Protein AF-A0A2R4NC75-F1 (afdb_monomer_lite)

Organism: Clostridioides difficile (NCBI:txid1496)

Radius of gyration: 17.37 Å; chains: 1; bounding box: 40×18×45 Å

Foldseek 3Di:
DVVVVLVVVVVVLVVLVVVLVVVLVVLLVVLVCLLVPVPPCSNVSSVVSNVVSVVSSVVSVVVSVVVVVVSVVPPD

Sequence (76 aa):
MEGNVVNLVNDLIKSGQLILAAVAAFCYLVGAYHQISGGKEGFPVAKSWYKNTTFGLVIGMSVMQLVSFLQSKINF

Secondary structure (DSSP, 8-state):
-HHHHHHHHHHHHHHHHHHHHHHHHHHHHHHHHHHHHSHHHHHHHHHHHHHHHHHHHHHHHHHHHHHHHHHHHH--

pLDDT: mean 82.02, std 10.33, range [48.88, 92.75]

Structure (mmCIF, N/CA/C/O backbone):
data_AF-A0A2R4NC75-F1
#
_entry.id   AF-A0A2R4NC75-F1
#
loop_
_atom_site.group_PDB
_atom_site.id
_atom_site.type_sy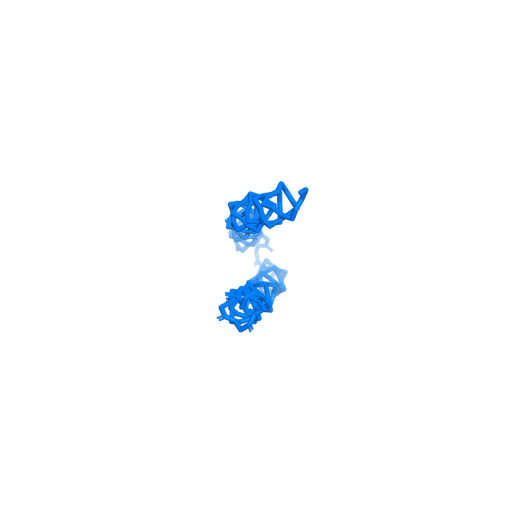mbol
_atom_site.label_atom_id
_atom_site.label_alt_id
_atom_site.label_comp_id
_atom_site.label_asym_id
_atom_site.label_entity_id
_atom_site.label_seq_id
_atom_site.pdbx_PDB_ins_code
_atom_site.Cartn_x
_atom_site.Cartn_y
_atom_site.Cartn_z
_atom_site.occupancy
_atom_site.B_iso_or_equiv
_atom_site.auth_seq_id
_atom_site.auth_comp_id
_atom_site.auth_asym_id
_atom_site.auth_atom_id
_atom_site.pdbx_PDB_model_num
ATOM 1 N N . MET A 1 1 ? -21.607 9.937 26.636 1.00 48.88 1 MET A N 1
ATOM 2 C CA . MET A 1 1 ? -20.504 10.518 25.829 1.00 48.88 1 MET A CA 1
ATOM 3 C C . MET A 1 1 ? -19.656 9.448 25.124 1.00 48.88 1 MET A C 1
ATOM 5 O O . MET A 1 1 ? -18.871 9.806 24.257 1.00 48.88 1 MET A O 1
ATOM 9 N N . GLU A 1 2 ? -19.849 8.152 25.406 1.00 52.22 2 GLU A N 1
ATOM 10 C CA . GLU A 1 2 ? -19.037 7.050 24.850 1.00 52.22 2 GLU A CA 1
ATOM 11 C C . GLU A 1 2 ? -19.287 6.763 23.360 1.00 52.22 2 GLU A C 1
ATOM 13 O O . GLU A 1 2 ? -18.342 6.499 22.619 1.00 52.22 2 GLU A O 1
ATOM 18 N N . GLY A 1 3 ? -20.521 6.931 22.871 1.00 60.22 3 GLY A N 1
ATOM 19 C CA . GLY A 1 3 ? -20.846 6.698 21.456 1.00 60.22 3 GLY A CA 1
ATOM 20 C C . GLY A 1 3 ? -20.129 7.630 20.467 1.00 60.22 3 GLY A C 1
ATOM 21 O O . GLY A 1 3 ? -19.945 7.269 19.310 1.00 60.22 3 GLY A O 1
ATOM 22 N N . ASN A 1 4 ? -19.671 8.809 20.903 1.00 69.81 4 ASN A N 1
ATOM 23 C CA . ASN A 1 4 ? -19.033 9.779 20.008 1.00 69.81 4 ASN A CA 1
ATOM 24 C C . ASN A 1 4 ? -17.569 9.418 19.693 1.00 69.81 4 ASN A C 1
ATOM 26 O O . ASN A 1 4 ? -17.109 9.604 18.571 1.00 69.81 4 ASN A O 1
ATOM 30 N N . VAL A 1 5 ? -16.839 8.855 20.663 1.00 69.88 5 VAL A N 1
ATOM 31 C CA . VAL A 1 5 ? -15.427 8.469 20.487 1.00 69.88 5 VAL A CA 1
ATOM 32 C C . VAL A 1 5 ? -15.311 7.204 19.639 1.00 69.88 5 VAL A C 1
ATOM 34 O O . VAL A 1 5 ? -14.477 7.145 18.741 1.00 69.88 5 VAL A O 1
ATOM 37 N N . VAL A 1 6 ? -16.186 6.220 19.864 1.00 72.94 6 VAL A N 1
ATOM 38 C CA . VAL A 1 6 ? -16.229 4.989 19.056 1.00 72.94 6 VAL A CA 1
ATOM 39 C C . VAL A 1 6 ? -16.551 5.307 17.593 1.00 72.94 6 VAL A C 1
ATOM 41 O O . VAL A 1 6 ? -15.894 4.783 16.694 1.00 72.94 6 VAL A O 1
ATOM 44 N N . ASN A 1 7 ? -17.495 6.221 17.344 1.00 77.19 7 ASN A N 1
ATOM 45 C CA . ASN A 1 7 ? -17.818 6.675 15.990 1.00 77.19 7 ASN A CA 1
ATOM 46 C C . ASN A 1 7 ? -16.652 7.434 15.335 1.00 77.19 7 ASN A C 1
ATOM 48 O O . ASN A 1 7 ? -16.311 7.135 14.194 1.00 77.19 7 ASN A O 1
ATOM 52 N N . LEU A 1 8 ? -15.971 8.325 16.066 1.00 77.12 8 LEU A N 1
ATOM 53 C CA . LEU A 1 8 ? -14.781 9.023 15.562 1.00 77.12 8 LEU A CA 1
ATOM 54 C C . LEU A 1 8 ? -13.644 8.063 15.192 1.00 77.12 8 LEU A C 1
ATOM 56 O O . LEU A 1 8 ? -13.020 8.220 14.145 1.00 77.12 8 LEU A O 1
ATOM 60 N N . VAL A 1 9 ? -13.378 7.052 16.022 1.00 74.69 9 VAL A N 1
ATOM 61 C CA . VAL A 1 9 ? -12.345 6.043 15.743 1.00 74.69 9 VAL A CA 1
ATOM 62 C C . VAL A 1 9 ? -12.733 5.192 14.531 1.00 74.69 9 VAL A C 1
ATOM 64 O O . VAL A 1 9 ? -11.888 4.925 13.680 1.00 74.69 9 VAL A O 1
ATOM 67 N N . ASN A 1 10 ? -14.006 4.815 14.397 1.00 74.69 10 ASN A N 1
ATOM 68 C CA . ASN A 1 10 ? -14.499 4.086 13.226 1.00 74.69 10 ASN A CA 1
ATOM 69 C C . ASN A 1 10 ? -14.336 4.877 11.925 1.00 74.69 10 ASN A C 1
ATOM 71 O O . ASN A 1 10 ? -13.890 4.319 10.919 1.00 74.69 10 ASN A O 1
ATOM 75 N N . ASP A 1 11 ? -14.648 6.169 11.940 1.00 79.19 11 ASP A N 1
ATOM 76 C CA . ASP A 1 11 ? -14.479 7.030 10.770 1.00 79.19 11 ASP A CA 1
ATOM 77 C C . ASP A 1 11 ? -12.995 7.276 10.451 1.00 79.19 11 ASP A C 1
ATOM 79 O O . ASP A 1 11 ? -12.604 7.297 9.278 1.00 79.19 11 ASP A O 1
ATOM 83 N N . LEU A 1 12 ? -12.133 7.356 11.471 1.00 77.31 12 LEU A N 1
ATOM 84 C CA . LEU A 1 12 ? -10.679 7.441 11.302 1.00 77.31 12 LEU A CA 1
ATOM 85 C C . LEU A 1 12 ? -10.097 6.171 10.655 1.00 77.31 12 LEU A C 1
ATOM 87 O O . LEU A 1 12 ? -9.248 6.255 9.772 1.00 77.31 12 LEU A O 1
ATOM 91 N N . ILE A 1 13 ? -10.563 4.985 11.051 1.00 78.25 13 ILE A N 1
ATOM 92 C CA . ILE A 1 13 ? -10.103 3.713 10.472 1.00 78.25 13 ILE A CA 1
ATOM 93 C C . ILE A 1 13 ? -10.554 3.599 9.015 1.00 78.25 13 ILE A C 1
ATOM 95 O O . ILE A 1 13 ? -9.749 3.259 8.148 1.00 78.25 13 ILE A O 1
ATOM 99 N N . LYS A 1 14 ? -11.821 3.920 8.723 1.00 78.31 14 LYS A N 1
ATOM 100 C CA . LYS A 1 14 ? -12.358 3.884 7.354 1.00 78.31 14 LYS A CA 1
ATOM 101 C C . LYS A 1 14 ? -11.629 4.855 6.428 1.00 78.31 14 LYS A C 1
ATOM 103 O O . LYS A 1 14 ? -11.257 4.484 5.315 1.00 78.31 14 LYS A O 1
ATOM 108 N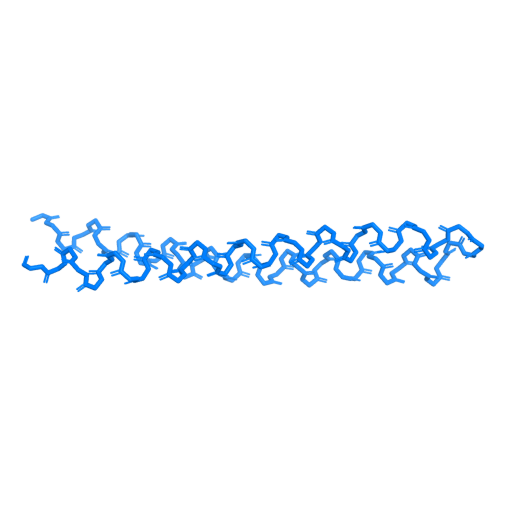 N . SER A 1 15 ? -11.393 6.083 6.886 1.00 79.38 15 SER A N 1
ATOM 109 C CA . SER A 1 15 ? -10.609 7.065 6.128 1.00 79.38 15 SER A CA 1
ATOM 110 C C . SER A 1 15 ? -9.149 6.625 5.977 1.00 79.38 15 SER A C 1
ATOM 112 O O . SER A 1 15 ? -8.597 6.711 4.880 1.00 79.38 15 SER A O 1
ATOM 114 N N . GLY A 1 16 ? -8.554 6.045 7.022 1.00 80.44 16 GLY A N 1
ATOM 115 C CA . GLY A 1 16 ? -7.222 5.443 6.985 1.00 80.44 16 GLY A CA 1
ATOM 116 C C . GLY A 1 16 ? -7.095 4.313 5.960 1.00 80.44 16 GLY A C 1
ATOM 117 O O . GLY A 1 16 ? -6.084 4.239 5.266 1.00 80.44 16 GLY A O 1
ATOM 118 N N . GLN A 1 17 ? -8.121 3.476 5.793 1.00 80.00 17 GLN A N 1
ATOM 119 C CA . GLN A 1 17 ? -8.131 2.401 4.797 1.00 80.00 17 GLN A CA 1
ATOM 120 C C . GLN A 1 17 ? -8.145 2.938 3.362 1.00 80.00 17 GLN A C 1
ATOM 122 O O . GLN A 1 17 ? -7.399 2.451 2.510 1.00 80.00 17 GLN A O 1
ATOM 127 N N . LEU A 1 18 ? -8.958 3.964 3.100 1.00 84.25 18 LEU A N 1
ATOM 128 C CA . LEU A 1 18 ? -8.993 4.645 1.805 1.00 84.25 18 LEU A CA 1
ATOM 129 C C . LEU A 1 18 ? -7.648 5.298 1.478 1.00 84.25 18 LEU A C 1
ATOM 131 O O . LEU A 1 18 ? -7.143 5.142 0.367 1.00 84.25 18 LEU A O 1
ATOM 135 N N . ILE A 1 19 ? -7.044 5.976 2.456 1.00 86.12 19 ILE A N 1
ATOM 136 C CA . ILE A 1 19 ? -5.725 6.596 2.303 1.00 86.12 19 ILE A CA 1
ATOM 137 C C . ILE A 1 19 ? -4.664 5.524 2.050 1.00 86.12 19 ILE A C 1
ATOM 139 O O . ILE A 1 19 ? -3.866 5.673 1.130 1.00 86.12 19 ILE A O 1
ATOM 143 N N . LEU A 1 20 ? -4.669 4.421 2.805 1.00 85.25 20 LEU A N 1
ATOM 144 C CA . LEU A 1 20 ? -3.706 3.334 2.629 1.00 85.25 20 LEU A CA 1
ATOM 145 C C . LEU A 1 20 ? -3.805 2.718 1.226 1.00 85.25 20 LEU A C 1
ATOM 147 O O . LEU A 1 20 ? -2.781 2.510 0.576 1.00 85.25 20 LEU A O 1
ATOM 151 N N . ALA A 1 21 ? -5.023 2.470 0.737 1.00 87.31 21 ALA A N 1
ATOM 152 C CA . ALA A 1 21 ? -5.248 1.956 -0.611 1.00 87.31 21 ALA A CA 1
ATOM 153 C C . ALA A 1 21 ? -4.764 2.943 -1.688 1.00 87.31 21 ALA A C 1
ATOM 155 O O . ALA A 1 21 ? -4.080 2.541 -2.630 1.00 87.31 21 ALA A O 1
ATOM 156 N N . ALA A 1 22 ? -5.061 4.236 -1.526 1.00 88.38 22 ALA A N 1
ATOM 157 C CA . ALA A 1 22 ? -4.631 5.281 -2.453 1.00 88.38 22 ALA A CA 1
ATOM 158 C C . ALA A 1 22 ? -3.102 5.444 -2.483 1.00 88.38 22 ALA A C 1
ATOM 160 O O . ALA A 1 22 ? -2.501 5.491 -3.557 1.00 88.38 22 ALA A O 1
ATOM 161 N N . VAL A 1 23 ? -2.456 5.469 -1.314 1.00 89.81 23 VAL A N 1
ATOM 162 C CA . VAL A 1 23 ? -0.993 5.547 -1.188 1.00 89.81 23 VAL A CA 1
ATOM 163 C C . VAL A 1 23 ? -0.341 4.314 -1.800 1.00 89.81 23 VAL A C 1
ATOM 165 O O . VAL A 1 23 ? 0.639 4.437 -2.531 1.00 89.81 23 VAL A O 1
ATOM 168 N N . ALA A 1 24 ? -0.898 3.126 -1.565 1.00 91.12 24 ALA A N 1
ATOM 169 C CA . ALA A 1 24 ? -0.363 1.914 -2.158 1.00 91.12 24 ALA A CA 1
ATOM 170 C C . ALA A 1 24 ? -0.469 1.921 -3.685 1.00 91.12 24 ALA A C 1
ATOM 172 O O . ALA A 1 24 ? 0.512 1.619 -4.364 1.00 91.12 24 ALA A O 1
ATOM 173 N N . ALA A 1 25 ? -1.618 2.325 -4.233 1.00 92.75 25 ALA A N 1
ATOM 174 C CA . ALA A 1 25 ? -1.788 2.485 -5.672 1.00 92.75 25 ALA A CA 1
ATOM 175 C C . ALA A 1 25 ? -0.753 3.461 -6.255 1.00 92.75 25 ALA A C 1
ATOM 177 O O . ALA A 1 25 ? -0.111 3.149 -7.258 1.00 92.75 25 ALA A O 1
ATOM 178 N N . PHE A 1 26 ? -0.518 4.597 -5.591 1.00 91.94 26 PHE A N 1
ATOM 179 C CA . PHE A 1 26 ? 0.498 5.561 -6.007 1.00 91.94 26 PHE A CA 1
ATOM 180 C C . PHE A 1 26 ? 1.908 4.960 -5.991 1.00 91.94 26 PHE A C 1
ATOM 182 O O . PHE A 1 26 ? 2.641 5.075 -6.970 1.00 91.94 26 PHE A O 1
ATOM 189 N N . CYS A 1 27 ? 2.288 4.254 -4.928 1.00 91.81 27 CYS A N 1
ATOM 190 C CA . CYS A 1 27 ? 3.606 3.631 -4.848 1.00 91.81 27 CYS A CA 1
ATOM 191 C C . CYS A 1 27 ? 3.803 2.511 -5.888 1.00 91.81 27 CYS A C 1
ATOM 193 O O . CYS A 1 27 ? 4.904 2.368 -6.424 1.00 91.81 27 CYS A O 1
ATOM 195 N N . TYR A 1 28 ? 2.754 1.754 -6.236 1.00 92.50 28 TYR A N 1
ATOM 196 C CA . TYR A 1 28 ? 2.808 0.809 -7.356 1.00 92.50 28 TYR A CA 1
ATOM 197 C C . TYR A 1 28 ? 2.978 1.524 -8.701 1.00 92.50 28 TYR A C 1
ATOM 199 O O . TYR A 1 28 ? 3.766 1.069 -9.530 1.00 92.50 28 TYR A O 1
ATOM 207 N N . LEU A 1 29 ? 2.304 2.657 -8.914 1.00 92.25 29 LEU A N 1
ATOM 208 C CA . LEU A 1 29 ? 2.478 3.469 -10.121 1.00 92.25 29 LEU A CA 1
ATOM 209 C C . LEU A 1 29 ? 3.897 4.039 -10.228 1.00 92.25 29 LEU A C 1
ATOM 211 O O . LEU A 1 29 ? 4.507 3.947 -11.290 1.00 92.25 29 LEU A O 1
ATOM 215 N N . VAL A 1 30 ? 4.458 4.555 -9.132 1.00 91.81 30 VAL A N 1
ATOM 216 C CA . VAL A 1 30 ? 5.844 5.053 -9.089 1.00 91.81 30 VAL A CA 1
ATOM 217 C C . VAL A 1 30 ? 6.839 3.921 -9.355 1.00 91.81 30 VAL A C 1
ATOM 219 O O . VAL A 1 30 ? 7.763 4.081 -10.154 1.00 91.81 30 VAL A O 1
ATOM 222 N N . GLY A 1 31 ? 6.624 2.747 -8.756 1.00 89.12 31 GLY A N 1
ATOM 223 C CA . GLY A 1 31 ? 7.424 1.557 -9.044 1.00 89.12 31 GLY A CA 1
ATOM 224 C C . GLY A 1 31 ? 7.349 1.149 -10.518 1.00 89.12 31 GLY A C 1
ATOM 225 O O . GLY A 1 31 ? 8.382 0.928 -11.144 1.00 89.12 31 GLY A O 1
ATOM 226 N N . ALA A 1 32 ? 6.148 1.126 -11.105 1.00 89.44 32 ALA A N 1
ATOM 227 C CA . ALA A 1 32 ? 5.947 0.790 -12.516 1.00 89.44 32 ALA A CA 1
ATOM 228 C C . ALA A 1 32 ? 6.609 1.807 -13.451 1.00 89.44 32 ALA A C 1
ATOM 230 O O . ALA A 1 32 ? 7.261 1.420 -14.421 1.00 89.44 32 ALA A O 1
ATOM 231 N N . TYR A 1 33 ? 6.512 3.0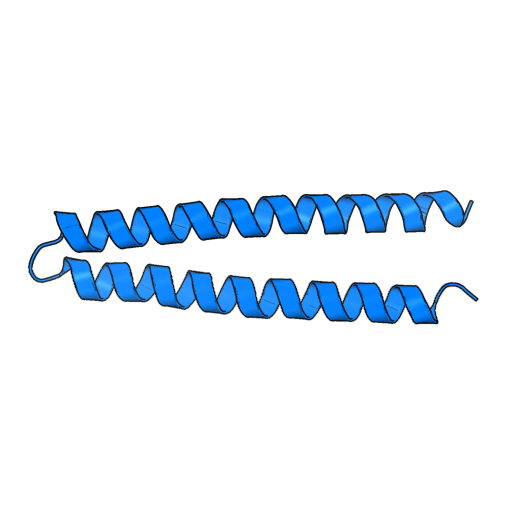97 -13.126 1.00 91.69 33 TYR A N 1
ATOM 232 C CA . TYR A 1 33 ? 7.195 4.149 -13.865 1.00 91.69 33 TYR A CA 1
ATOM 233 C C . TYR A 1 33 ? 8.711 3.936 -13.863 1.00 91.69 33 TYR A C 1
ATOM 235 O O . TYR A 1 33 ? 9.325 3.939 -14.929 1.00 91.69 33 TYR A O 1
ATOM 243 N N . HIS A 1 34 ? 9.323 3.677 -12.703 1.00 89.31 34 HIS A N 1
ATOM 244 C CA . HIS A 1 34 ? 10.758 3.389 -12.620 1.00 89.31 34 HIS A CA 1
ATOM 245 C C .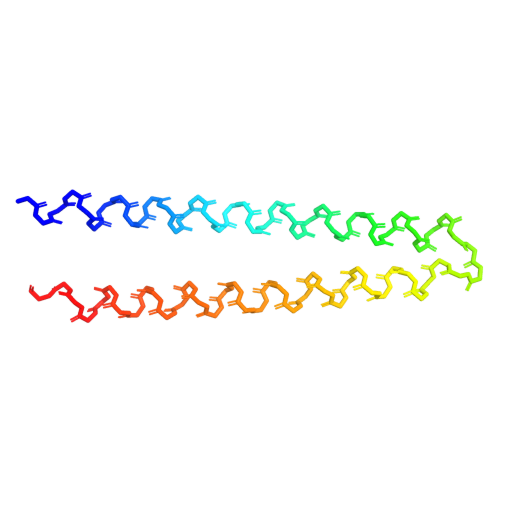 HIS A 1 34 ? 11.151 2.103 -13.351 1.00 89.31 34 HIS A C 1
ATOM 247 O O . HIS A 1 34 ? 12.210 2.063 -13.975 1.00 89.31 34 HIS A O 1
ATOM 253 N N . GLN A 1 35 ? 10.299 1.076 -13.332 1.00 88.75 35 GLN A N 1
ATOM 254 C CA . GLN A 1 35 ? 10.559 -0.175 -14.040 1.00 88.75 35 GLN A CA 1
ATOM 255 C C . GLN A 1 35 ? 10.632 0.019 -15.557 1.00 88.75 35 GLN A C 1
ATOM 257 O O . GLN A 1 35 ? 11.472 -0.596 -16.208 1.00 88.75 35 GLN A O 1
ATOM 262 N N . ILE A 1 36 ? 9.762 0.868 -16.109 1.00 88.31 36 ILE A N 1
ATOM 263 C CA . ILE A 1 36 ? 9.674 1.112 -17.553 1.00 88.31 36 ILE A CA 1
ATOM 264 C C . ILE A 1 36 ? 10.707 2.156 -18.000 1.00 88.31 36 ILE A C 1
ATOM 266 O O . ILE A 1 36 ? 11.334 1.993 -19.043 1.00 88.31 36 ILE A O 1
ATOM 270 N N . SER A 1 37 ? 10.914 3.217 -17.216 1.00 89.75 37 SER A N 1
ATOM 271 C CA . SER A 1 37 ? 11.788 4.341 -17.591 1.00 89.75 37 SER A CA 1
ATOM 272 C C . SER A 1 37 ? 13.268 4.146 -17.236 1.00 89.75 37 SER A C 1
ATOM 274 O O . SER A 1 37 ? 14.125 4.780 -17.843 1.00 89.75 37 SER A O 1
ATOM 276 N N . GLY A 1 38 ? 13.598 3.279 -16.273 1.00 78.88 38 GLY A N 1
ATOM 277 C CA . GLY A 1 38 ? 14.943 3.205 -15.686 1.00 78.88 38 GLY A CA 1
ATOM 278 C C . GLY A 1 38 ? 15.945 2.268 -16.376 1.00 78.88 38 GLY A C 1
ATOM 279 O O . GLY A 1 38 ? 17.052 2.087 -15.867 1.00 78.88 38 GLY A O 1
ATOM 280 N N . GLY A 1 39 ? 15.594 1.627 -17.495 1.00 81.75 39 GLY A N 1
ATOM 281 C CA . GLY A 1 39 ? 16.504 0.721 -18.211 1.00 81.75 39 GLY A CA 1
ATOM 282 C C . GLY A 1 39 ? 17.061 -0.402 -17.317 1.00 81.75 39 GLY A C 1
ATOM 283 O O . GLY A 1 39 ? 16.309 -1.064 -16.605 1.00 81.75 39 GLY A O 1
ATOM 284 N N . LYS A 1 40 ? 18.387 -0.621 -17.320 1.00 81.06 40 LYS A N 1
ATOM 285 C CA . LYS A 1 40 ? 19.042 -1.679 -16.516 1.00 81.06 40 LYS A CA 1
ATOM 286 C C . LYS A 1 40 ? 18.895 -1.496 -14.998 1.00 81.06 40 LYS A C 1
ATOM 288 O O . LYS A 1 40 ? 18.921 -2.487 -14.274 1.00 81.06 40 LYS A O 1
ATOM 293 N N . GLU A 1 41 ? 18.722 -0.264 -14.523 1.00 85.31 41 GLU A N 1
ATOM 294 C CA . GLU A 1 41 ? 18.607 0.048 -13.089 1.00 85.31 41 GLU A CA 1
ATOM 295 C C . GLU A 1 41 ? 17.158 0.275 -12.631 1.00 85.31 41 GLU A C 1
ATOM 297 O O . GLU A 1 41 ? 16.879 0.338 -11.432 1.00 85.31 41 GLU A O 1
ATOM 302 N N . GLY A 1 42 ? 16.206 0.313 -13.568 1.00 82.19 42 GLY A N 1
ATOM 303 C CA . GLY A 1 42 ? 14.790 0.539 -13.281 1.00 82.19 42 GLY A CA 1
ATOM 304 C C . GLY A 1 42 ? 14.151 -0.563 -12.440 1.00 82.19 42 GLY A C 1
ATOM 305 O O . GLY A 1 42 ? 13.388 -0.281 -11.518 1.00 82.19 42 GLY A O 1
ATOM 306 N N . PHE A 1 43 ? 14.500 -1.826 -12.702 1.00 87.06 43 PHE A N 1
ATOM 307 C CA . PHE A 1 43 ? 13.947 -2.968 -11.970 1.00 87.06 43 PHE A CA 1
ATOM 308 C C . PHE A 1 43 ? 14.376 -3.025 -10.488 1.00 87.06 43 PHE A C 1
ATOM 310 O O . PHE A 1 43 ? 13.503 -3.202 -9.636 1.00 87.06 43 PHE A O 1
ATOM 317 N N . PRO A 1 44 ? 15.662 -2.837 -10.120 1.00 89.81 44 PRO A N 1
ATOM 318 C CA . PRO A 1 44 ? 16.074 -2.714 -8.719 1.00 89.81 44 PRO A CA 1
ATOM 319 C C . PRO A 1 44 ? 15.304 -1.642 -7.936 1.00 89.81 44 PRO A C 1
ATOM 321 O O . PRO A 1 44 ? 14.855 -1.897 -6.815 1.00 89.81 44 PRO A O 1
ATOM 324 N N . VAL A 1 45 ? 15.110 -0.463 -8.537 1.00 87.88 45 VAL A N 1
ATOM 325 C CA . VAL A 1 45 ? 14.397 0.657 -7.908 1.00 87.88 45 VAL A CA 1
ATOM 326 C C . VAL A 1 45 ? 12.904 0.350 -7.784 1.00 87.88 45 VAL A C 1
ATOM 328 O O . VAL A 1 45 ? 12.337 0.477 -6.697 1.00 87.88 45 VAL A O 1
ATOM 331 N N . ALA A 1 46 ? 12.274 -0.141 -8.853 1.00 88.88 46 ALA A N 1
ATOM 332 C CA . ALA A 1 46 ? 10.875 -0.563 -8.849 1.00 88.88 46 ALA A CA 1
ATOM 333 C C . ALA A 1 46 ? 10.593 -1.648 -7.804 1.00 88.88 46 ALA A C 1
ATOM 335 O O . ALA A 1 46 ? 9.619 -1.567 -7.055 1.00 88.88 46 ALA A O 1
ATOM 336 N N . LYS A 1 47 ? 11.493 -2.631 -7.680 1.00 89.75 47 LYS A N 1
ATOM 337 C CA . LYS A 1 47 ? 11.397 -3.698 -6.680 1.00 89.75 47 LYS A CA 1
ATOM 338 C C . LYS A 1 47 ? 11.390 -3.146 -5.256 1.00 89.75 47 LYS A C 1
ATOM 340 O O . LYS A 1 47 ? 10.660 -3.672 -4.418 1.00 89.75 47 LYS A O 1
ATOM 345 N N . SER A 1 48 ? 12.167 -2.098 -4.975 1.00 90.56 48 SER A N 1
ATOM 346 C CA . SER A 1 48 ? 12.142 -1.424 -3.671 1.00 90.56 48 SER A CA 1
ATOM 347 C C . SER A 1 48 ? 10.770 -0.805 -3.392 1.00 90.56 48 SER A C 1
ATOM 349 O O . SER A 1 48 ? 10.175 -1.080 -2.348 1.00 90.56 48 SER A O 1
ATOM 351 N N . TRP A 1 49 ? 10.213 -0.068 -4.361 1.00 91.44 49 TRP A N 1
ATOM 352 C CA . TRP A 1 49 ? 8.866 0.505 -4.263 1.00 91.44 49 TRP A CA 1
ATOM 353 C C . TRP A 1 49 ? 7.799 -0.566 -4.033 1.00 91.44 49 TRP A C 1
ATOM 355 O O . TRP A 1 49 ? 7.016 -0.458 -3.089 1.00 91.44 49 TRP A O 1
ATOM 365 N N . TYR A 1 50 ? 7.807 -1.650 -4.808 1.00 90.12 50 TYR A N 1
ATOM 366 C CA . TYR A 1 50 ? 6.849 -2.744 -4.643 1.00 90.12 50 TYR A CA 1
ATOM 367 C C . TYR A 1 50 ? 6.985 -3.455 -3.303 1.00 90.12 50 TYR A C 1
ATOM 369 O O . TYR A 1 50 ? 5.974 -3.735 -2.656 1.00 90.12 50 TYR A O 1
ATOM 377 N N . LYS A 1 51 ? 8.218 -3.715 -2.852 1.00 91.75 51 LYS A N 1
ATOM 378 C CA . LYS A 1 51 ? 8.465 -4.357 -1.558 1.00 91.75 51 LYS A CA 1
ATOM 379 C C . LYS A 1 51 ? 7.921 -3.493 -0.425 1.00 91.75 51 LYS A C 1
ATOM 381 O O . LYS A 1 51 ? 7.148 -3.985 0.389 1.00 91.75 51 LYS A O 1
ATOM 386 N N . ASN A 1 52 ? 8.275 -2.211 -0.401 1.00 89.38 52 ASN A N 1
ATOM 387 C CA . ASN A 1 52 ? 7.867 -1.299 0.667 1.00 89.38 52 ASN A CA 1
ATOM 388 C C . ASN A 1 52 ? 6.348 -1.089 0.675 1.00 89.38 52 ASN A C 1
ATOM 390 O O . ASN A 1 52 ? 5.737 -1.093 1.740 1.00 89.38 52 ASN A O 1
ATOM 394 N N . THR A 1 53 ? 5.729 -1.002 -0.505 1.00 91.31 53 THR A N 1
ATOM 395 C CA . THR A 1 53 ? 4.268 -0.905 -0.643 1.00 91.31 53 THR A CA 1
ATOM 396 C C . THR A 1 53 ? 3.568 -2.143 -0.103 1.00 91.31 53 THR A C 1
ATOM 398 O O . THR A 1 53 ? 2.630 -2.034 0.681 1.00 91.31 53 THR A O 1
ATOM 401 N N . THR A 1 54 ? 4.054 -3.328 -0.477 1.00 90.69 54 THR A N 1
ATOM 402 C CA . THR A 1 54 ? 3.471 -4.601 -0.041 1.00 90.69 54 THR A CA 1
ATOM 403 C C . THR A 1 54 ? 3.608 -4.770 1.473 1.00 90.69 54 THR A C 1
ATOM 405 O O . THR A 1 54 ? 2.634 -5.103 2.140 1.00 90.69 54 THR A O 1
ATOM 408 N N . PHE A 1 55 ? 4.782 -4.475 2.043 1.00 92.62 55 PHE A N 1
ATOM 409 C CA . PHE A 1 55 ? 4.985 -4.508 3.496 1.00 92.62 55 PHE A CA 1
ATOM 410 C C . PHE A 1 55 ? 4.083 -3.509 4.232 1.00 92.62 55 PHE A C 1
ATOM 412 O O . PHE A 1 55 ? 3.455 -3.874 5.225 1.00 92.62 55 PHE A O 1
ATOM 419 N N . GLY A 1 56 ? 3.975 -2.273 3.735 1.00 87.88 56 GLY A N 1
ATOM 420 C CA . GLY A 1 56 ? 3.105 -1.249 4.316 1.00 87.88 56 GLY A CA 1
ATOM 421 C C . GLY A 1 56 ? 1.626 -1.639 4.280 1.00 87.88 56 GLY A C 1
ATOM 422 O O . GLY A 1 56 ? 0.926 -1.475 5.278 1.00 87.88 56 GLY A O 1
ATOM 423 N N . LEU A 1 57 ? 1.164 -2.228 3.172 1.00 89.81 57 LEU A N 1
ATOM 424 C CA . LEU A 1 57 ? -0.198 -2.748 3.045 1.00 89.81 57 LEU A CA 1
ATOM 425 C C . LEU A 1 57 ? -0.475 -3.886 4.026 1.0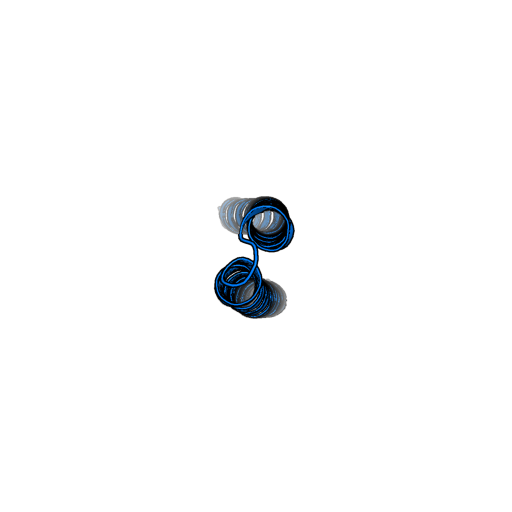0 89.81 57 LEU A C 1
ATOM 427 O O . LEU A 1 57 ? -1.486 -3.854 4.721 1.00 89.81 57 LEU A O 1
ATOM 431 N N . VAL A 1 58 ? 0.415 -4.878 4.103 1.00 90.88 58 VAL A N 1
ATOM 432 C CA . VAL A 1 58 ? 0.245 -6.031 5.000 1.00 90.88 58 VAL A CA 1
ATOM 433 C C . VAL A 1 58 ? 0.155 -5.571 6.452 1.00 90.88 58 VAL A C 1
ATOM 435 O O . VAL A 1 58 ? -0.774 -5.963 7.157 1.00 90.88 58 VAL A O 1
ATOM 438 N N . ILE A 1 59 ? 1.064 -4.698 6.895 1.00 88.62 59 ILE A N 1
ATOM 439 C CA . ILE A 1 59 ? 1.047 -4.170 8.264 1.00 88.62 59 ILE A CA 1
ATOM 440 C C . ILE A 1 59 ? -0.221 -3.342 8.497 1.00 88.62 59 ILE A C 1
ATOM 442 O O . ILE A 1 59 ? -0.919 -3.567 9.483 1.00 88.62 59 ILE A O 1
ATOM 446 N N . GLY A 1 60 ? -0.559 -2.433 7.579 1.00 86.12 60 GLY A N 1
ATOM 447 C CA . GLY A 1 60 ? -1.739 -1.580 7.704 1.00 86.12 60 GLY A CA 1
ATOM 448 C C . GLY A 1 60 ? -3.035 -2.384 7.820 1.00 86.12 60 GLY A C 1
ATOM 449 O O . GLY A 1 60 ? -3.823 -2.146 8.733 1.00 86.12 60 GLY A O 1
ATOM 450 N N . MET A 1 61 ? -3.227 -3.389 6.962 1.00 86.31 61 MET A N 1
ATOM 451 C CA . MET A 1 61 ? -4.389 -4.285 7.030 1.00 86.31 61 MET A CA 1
ATOM 452 C C . MET A 1 61 ? -4.417 -5.095 8.334 1.00 86.31 61 MET A C 1
ATOM 454 O O . MET A 1 61 ? -5.473 -5.229 8.950 1.00 86.31 61 MET A O 1
ATOM 458 N N . SER A 1 62 ? -3.260 -5.577 8.800 1.00 85.12 62 SER A N 1
ATOM 459 C CA . SER A 1 62 ? -3.149 -6.327 10.062 1.00 85.12 62 SER A CA 1
ATOM 460 C C . SER A 1 62 ? -3.573 -5.486 11.267 1.00 85.12 62 SER A C 1
ATOM 462 O O . SER A 1 62 ? -4.322 -5.950 12.126 1.00 85.12 62 SER A O 1
ATOM 464 N N . VAL A 1 63 ? -3.133 -4.225 11.317 1.00 83.75 63 VAL A N 1
ATOM 465 C CA . VAL A 1 63 ? -3.507 -3.286 12.381 1.00 83.75 63 VAL A CA 1
ATOM 466 C C . VAL A 1 63 ? -5.007 -2.995 12.339 1.00 83.75 63 VAL A C 1
ATOM 468 O O . VAL A 1 63 ? -5.655 -3.038 13.381 1.00 83.75 63 VAL A O 1
ATOM 471 N N . MET A 1 64 ? -5.596 -2.780 11.160 1.00 78.31 64 MET A N 1
ATOM 472 C CA . MET A 1 64 ? -7.046 -2.561 11.041 1.00 78.31 64 MET A CA 1
ATOM 473 C C . MET A 1 64 ? -7.867 -3.764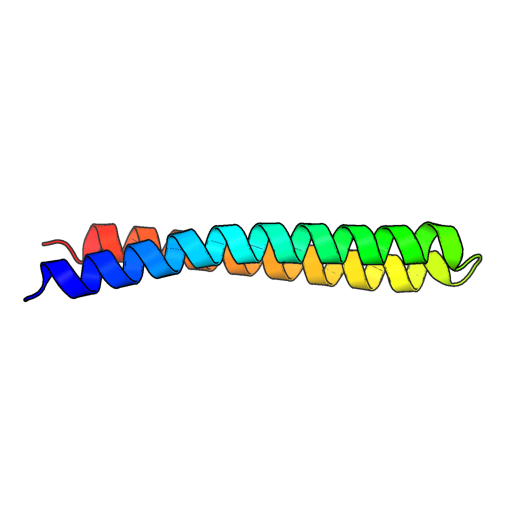 11.523 1.00 78.31 64 MET A C 1
ATOM 475 O O . MET A 1 64 ? -8.881 -3.587 12.205 1.00 78.31 64 MET A O 1
ATOM 479 N N . GLN A 1 65 ? -7.416 -4.985 11.218 1.00 80.94 65 GLN A N 1
ATOM 480 C CA . GLN A 1 65 ? -8.049 -6.216 11.695 1.00 80.94 65 GLN A CA 1
ATOM 481 C C . GLN A 1 65 ? -8.014 -6.299 13.230 1.00 80.94 65 GLN A C 1
ATOM 483 O O . GLN A 1 65 ? -9.026 -6.613 13.857 1.00 80.94 65 GLN A O 1
ATOM 488 N N . LEU A 1 66 ? -6.867 -5.974 13.839 1.00 81.44 66 LEU A N 1
ATOM 489 C CA . LEU A 1 66 ? -6.701 -5.952 15.295 1.00 81.44 66 LEU A CA 1
ATOM 490 C C . LEU A 1 66 ? -7.579 -4.891 15.956 1.00 81.44 66 LEU A C 1
ATOM 492 O O . LEU A 1 66 ? -8.207 -5.169 16.974 1.00 81.44 66 LEU A O 1
ATOM 496 N N . VAL A 1 67 ? -7.668 -3.696 15.373 1.00 78.50 67 VAL A N 1
ATOM 497 C CA . VAL A 1 67 ? -8.517 -2.628 15.911 1.00 78.50 67 VAL A CA 1
ATOM 498 C C . VAL A 1 67 ? -9.995 -3.015 15.830 1.00 78.50 67 VAL A C 1
ATOM 500 O O . VAL A 1 67 ? -10.706 -2.881 16.823 1.00 78.50 67 VAL A O 1
ATOM 503 N N . SER A 1 68 ? -10.441 -3.588 14.709 1.00 75.69 68 SER A N 1
ATOM 504 C CA . SER A 1 68 ? -11.817 -4.091 14.560 1.00 75.69 68 SER A CA 1
ATOM 505 C C . SER A 1 68 ? -12.129 -5.201 15.574 1.00 75.69 68 SER A C 1
ATOM 507 O O . SER A 1 68 ? -13.200 -5.227 16.182 1.00 75.69 68 SER A O 1
ATOM 509 N N . PHE A 1 69 ? -11.170 -6.103 15.813 1.00 80.19 69 PHE A N 1
ATOM 510 C CA . PHE A 1 69 ? -11.290 -7.145 16.832 1.00 80.19 69 PHE A CA 1
ATOM 511 C C . PHE A 1 69 ? -11.391 -6.559 18.247 1.00 80.19 69 PHE A C 1
ATOM 513 O O . PHE A 1 69 ? -12.278 -6.951 19.006 1.00 80.19 69 PHE A O 1
ATOM 520 N N . LEU A 1 70 ? -10.541 -5.594 18.603 1.00 75.69 70 LEU A N 1
ATOM 521 C CA . LEU A 1 70 ? -10.589 -4.929 19.907 1.00 75.69 70 LEU A CA 1
ATOM 522 C C . LEU A 1 70 ? -11.909 -4.175 20.108 1.00 75.69 70 LEU A C 1
ATOM 524 O O . LEU A 1 70 ? -12.524 -4.311 21.160 1.00 75.69 70 LEU A O 1
ATOM 528 N N . GLN A 1 71 ? -12.413 -3.473 19.091 1.00 69.19 71 GLN A N 1
ATOM 529 C CA . GLN A 1 71 ? -13.731 -2.830 19.142 1.00 69.19 71 GLN A CA 1
ATOM 530 C C . GLN A 1 71 ? -14.868 -3.834 19.377 1.00 69.19 71 GLN A C 1
ATOM 532 O O . GLN A 1 71 ? -15.784 -3.551 20.146 1.00 69.19 71 GLN A O 1
ATOM 537 N N . SER A 1 72 ? -14.791 -5.028 18.777 1.00 74.19 72 SER A N 1
ATOM 538 C CA . SER A 1 72 ? -15.778 -6.095 19.006 1.00 74.19 72 SER A CA 1
ATOM 539 C C . SER A 1 72 ? -15.762 -6.650 20.436 1.00 74.19 72 SER A C 1
ATOM 541 O O . SER A 1 72 ? -16.748 -7.231 20.878 1.00 74.19 72 SER A O 1
ATOM 543 N N . LYS A 1 73 ? -14.644 -6.485 21.157 1.00 71.50 73 LYS A N 1
ATOM 544 C CA . LYS A 1 73 ? -14.474 -6.934 22.545 1.00 71.50 73 LYS A CA 1
ATOM 545 C C . LYS A 1 73 ? -14.714 -5.833 23.579 1.00 71.50 73 LYS A C 1
ATOM 547 O O . LYS A 1 73 ? -15.029 -6.170 24.712 1.00 71.50 73 LYS A O 1
ATOM 552 N N . ILE A 1 74 ? -14.542 -4.561 23.212 1.00 62.66 74 ILE A N 1
ATOM 553 C CA . ILE A 1 74 ? -14.655 -3.409 24.123 1.00 62.66 74 ILE A CA 1
ATOM 554 C C . ILE A 1 74 ? -16.092 -2.856 24.195 1.00 62.66 74 ILE A C 1
ATOM 556 O O . ILE A 1 74 ? -16.438 -2.269 25.210 1.00 62.66 74 ILE A O 1
ATOM 560 N N . ASN A 1 75 ? -16.949 -3.078 23.187 1.00 54.56 75 ASN A N 1
ATOM 561 C CA . ASN A 1 75 ? -18.378 -2.700 23.215 1.00 54.56 75 ASN A CA 1
ATOM 562 C C . ASN A 1 75 ? -19.249 -3.607 24.131 1.00 54.56 75 ASN A C 1
ATOM 564 O O . ASN A 1 75 ? -20.290 -4.098 23.691 1.00 54.56 75 ASN A O 1
ATOM 568 N N . PHE A 1 76 ? -18.822 -3.850 25.377 1.00 49.62 76 PHE A N 1
ATOM 569 C CA . PHE A 1 76 ? -19.717 -4.301 26.455 1.00 49.62 76 PHE A CA 1
ATOM 570 C C . PHE A 1 76 ? -20.485 -3.117 27.042 1.00 49.62 76 PHE A C 1
ATOM 572 O O . PHE A 1 76 ? -19.868 -2.038 27.185 1.00 49.62 76 PHE A O 1
#